Protein AF-A0A2V6NDQ1-F1 (afdb_monomer_lite)

Secondary structure (DSSP, 8-state):
-HHHHHHHHHHHHHHHTT--EEE---S-THHHHHTT-SS-----S-TTSPPTT--EEEEETTSTTGGG--SS-EEEEEE--SSS--EEEEE----

pLDDT: mean 81.4, std 10.88, range [52.94, 94.06]

Sequence (95 aa):
DALVKFGGEVRRIATAEHLRYEILPGRDESLLLYLQRPRFYTRITEPTAAPPGLDALVVPLDEEPWRSGKFPYRVTAEKKSEHPSSYGFLTLPRR

Radius of gyration: 12.18 Å; chains: 1; bounding box: 31×28×27 Å

Structure (mmCIF, N/CA/C/O backbone):
data_AF-A0A2V6NDQ1-F1
#
_entry.id   AF-A0A2V6NDQ1-F1
#
loop_
_atom_site.group_PDB
_atom_site.id
_atom_site.type_symbol
_atom_site.label_atom_id
_atom_site.label_alt_id
_atom_site.label_comp_id
_atom_site.label_asym_id
_atom_site.label_entity_id
_atom_site.label_seq_id
_atom_site.pdbx_PDB_ins_code
_atom_site.Cartn_x
_atom_site.Cartn_y
_atom_site.Cartn_z
_atom_site.occupancy
_atom_site.B_iso_or_equiv
_atom_site.auth_seq_id
_atom_site.auth_comp_id
_atom_site.auth_asym_id
_atom_site.auth_atom_id
_atom_site.pdbx_PDB_model_num
ATOM 1 N N . ASP A 1 1 ? 14.130 -11.756 0.778 1.00 80.88 1 ASP A N 1
ATOM 2 C CA . ASP A 1 1 ? 13.188 -11.232 -0.222 1.00 80.88 1 ASP A CA 1
ATOM 3 C C . ASP A 1 1 ? 12.592 -9.912 0.280 1.00 80.88 1 ASP A C 1
ATOM 5 O O . ASP A 1 1 ? 12.114 -9.857 1.411 1.00 80.88 1 ASP A O 1
ATOM 9 N N . ALA A 1 2 ? 12.729 -8.833 -0.494 1.00 84.94 2 ALA A N 1
ATOM 10 C CA . ALA A 1 2 ? 12.308 -7.484 -0.107 1.00 84.94 2 ALA A CA 1
ATOM 11 C C . ALA A 1 2 ? 10.779 -7.311 -0.134 1.00 84.94 2 ALA A C 1
ATOM 13 O O . ALA A 1 2 ? 10.240 -6.596 0.711 1.00 84.94 2 ALA A O 1
ATOM 14 N N . LEU A 1 3 ? 10.073 -8.003 -1.040 1.00 86.62 3 LEU A N 1
ATOM 15 C CA . LEU A 1 3 ? 8.608 -7.961 -1.103 1.00 86.62 3 LEU A CA 1
ATOM 16 C C . LEU A 1 3 ? 7.969 -8.695 0.075 1.00 86.62 3 LEU A C 1
ATOM 18 O O . LEU A 1 3 ? 6.996 -8.206 0.641 1.00 86.62 3 LEU A O 1
ATOM 22 N N . VAL A 1 4 ? 8.557 -9.817 0.506 1.00 89.81 4 VAL A N 1
ATOM 23 C CA . VAL A 1 4 ? 8.114 -10.548 1.707 1.00 89.81 4 VAL A CA 1
ATOM 24 C C . VAL A 1 4 ? 8.161 -9.650 2.943 1.00 89.81 4 VAL A C 1
ATOM 26 O O . VAL A 1 4 ? 7.188 -9.583 3.694 1.00 89.81 4 VAL A O 1
ATOM 29 N N . LYS A 1 5 ? 9.288 -8.951 3.150 1.00 90.50 5 LYS A N 1
ATOM 30 C CA . LYS A 1 5 ? 9.470 -8.044 4.294 1.00 90.50 5 LYS A CA 1
ATOM 31 C C . LYS A 1 5 ? 8.476 -6.887 4.241 1.00 90.50 5 LYS A C 1
ATOM 33 O O . LYS A 1 5 ? 7.757 -6.670 5.211 1.00 90.50 5 LYS A O 1
ATOM 38 N N . PHE A 1 6 ? 8.390 -6.217 3.092 1.00 90.50 6 PHE A N 1
ATOM 39 C CA . PHE A 1 6 ? 7.470 -5.103 2.884 1.00 90.50 6 PHE A CA 1
ATOM 40 C C . PHE A 1 6 ? 6.007 -5.518 3.083 1.00 90.50 6 PHE A C 1
ATOM 42 O O . PHE A 1 6 ? 5.294 -4.908 3.872 1.00 90.50 6 PHE A O 1
ATOM 49 N N . GLY A 1 7 ? 5.565 -6.608 2.450 1.00 91.62 7 GLY A N 1
ATOM 50 C CA . GLY A 1 7 ? 4.198 -7.105 2.592 1.00 91.62 7 GLY A CA 1
ATOM 51 C C . GLY A 1 7 ? 3.853 -7.516 4.027 1.00 91.62 7 GLY A C 1
ATOM 52 O O . GLY A 1 7 ? 2.747 -7.263 4.506 1.00 91.62 7 GLY A O 1
ATOM 53 N N . GLY A 1 8 ? 4.813 -8.099 4.754 1.00 92.81 8 GLY A N 1
ATOM 54 C CA . GLY A 1 8 ? 4.681 -8.379 6.184 1.00 92.81 8 GLY A CA 1
ATOM 55 C C . GLY A 1 8 ? 4.497 -7.116 7.025 1.00 92.81 8 GLY A C 1
ATOM 56 O O . GLY A 1 8 ? 3.599 -7.065 7.864 1.00 92.81 8 GLY A O 1
ATOM 57 N N . GLU A 1 9 ? 5.307 -6.090 6.774 1.00 93.69 9 GLU A N 1
ATOM 58 C CA . GLU A 1 9 ? 5.249 -4.817 7.489 1.00 93.69 9 GLU A CA 1
ATOM 59 C C . GLU A 1 9 ? 3.947 -4.056 7.226 1.00 93.69 9 GLU A C 1
ATOM 61 O O . GLU A 1 9 ? 3.279 -3.654 8.179 1.00 93.69 9 GLU A O 1
ATOM 66 N N . VAL A 1 10 ? 3.529 -3.947 5.962 1.00 93.12 10 VAL A N 1
ATOM 67 C CA . VAL A 1 10 ? 2.257 -3.312 5.584 1.00 93.12 10 VAL A CA 1
ATOM 68 C C . VAL A 1 10 ? 1.083 -3.981 6.287 1.00 93.12 10 VAL A C 1
ATOM 70 O O . VAL A 1 10 ? 0.267 -3.302 6.906 1.00 93.12 10 VAL A O 1
ATOM 73 N N . ARG A 1 11 ? 1.008 -5.319 6.264 1.00 93.06 11 ARG A N 1
ATOM 74 C CA . ARG A 1 11 ? -0.058 -6.050 6.967 1.00 93.06 11 ARG A CA 1
ATOM 75 C C . ARG A 1 11 ? -0.019 -5.830 8.473 1.00 93.06 11 ARG A C 1
ATOM 77 O O . ARG A 1 11 ? -1.078 -5.694 9.084 1.00 93.06 11 ARG A O 1
ATOM 84 N N . ARG A 1 12 ? 1.174 -5.799 9.073 1.00 94.06 12 ARG A N 1
ATOM 85 C CA . ARG A 1 12 ? 1.343 -5.555 10.510 1.00 94.06 12 ARG A CA 1
ATOM 86 C C . ARG A 1 12 ? 0.804 -4.179 10.894 1.00 94.06 12 ARG A C 1
ATOM 88 O O . ARG A 1 12 ? 0.020 -4.093 11.832 1.00 94.06 12 ARG A O 1
ATOM 95 N N . ILE A 1 13 ? 1.188 -3.136 10.158 1.00 92.19 13 ILE A N 1
ATOM 96 C CA . ILE A 1 13 ? 0.742 -1.758 10.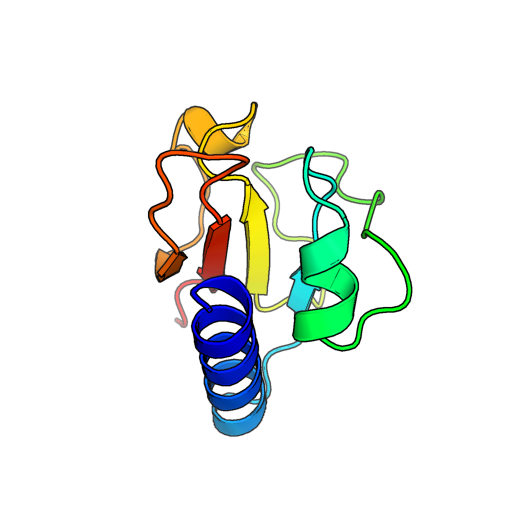404 1.00 92.19 13 ILE A CA 1
ATOM 97 C C . ILE A 1 13 ? -0.765 -1.645 10.174 1.00 92.19 13 ILE A C 1
ATOM 99 O O . ILE A 1 13 ? -1.486 -1.184 11.053 1.00 92.19 13 ILE A O 1
ATOM 103 N N . ALA A 1 14 ? -1.264 -2.147 9.041 1.00 91.50 14 ALA A N 1
ATOM 104 C CA . ALA A 1 14 ? -2.686 -2.101 8.727 1.00 91.50 14 ALA A CA 1
ATOM 105 C C . ALA A 1 14 ? -3.550 -2.813 9.776 1.00 91.50 14 ALA A C 1
ATOM 107 O O . ALA A 1 14 ? -4.616 -2.318 10.126 1.00 91.50 14 ALA A O 1
ATOM 108 N N . THR A 1 15 ? -3.077 -3.939 10.314 1.00 92.38 15 THR A N 1
ATOM 109 C CA . THR A 1 15 ? -3.778 -4.661 11.386 1.00 92.38 15 THR A CA 1
ATOM 110 C C . THR A 1 15 ? -3.731 -3.891 12.703 1.00 92.38 15 THR A C 1
ATOM 112 O O . THR A 1 15 ? -4.761 -3.739 13.348 1.00 92.38 15 THR A O 1
ATOM 115 N N . ALA A 1 16 ? -2.557 -3.382 13.092 1.00 92.50 16 ALA A N 1
ATOM 116 C CA . ALA A 1 16 ? -2.370 -2.662 14.352 1.00 92.50 16 ALA A CA 1
ATOM 117 C C . ALA A 1 16 ? -3.169 -1.351 14.411 1.00 92.50 16 ALA A C 1
ATOM 119 O O . ALA A 1 16 ? -3.657 -0.961 15.467 1.00 92.50 16 ALA A O 1
ATOM 120 N N . GLU A 1 17 ? -3.310 -0.681 13.271 1.00 89.69 17 GLU A N 1
ATOM 121 C CA . GLU A 1 17 ? -3.983 0.611 13.162 1.00 89.69 17 GLU A CA 1
ATOM 122 C C . GLU A 1 17 ? -5.406 0.512 12.590 1.00 89.69 17 GLU A C 1
ATOM 124 O O . GLU A 1 17 ? -6.059 1.542 12.412 1.00 89.69 17 GLU A O 1
ATOM 129 N N . HIS A 1 18 ? -5.894 -0.705 12.320 1.00 89.62 18 HIS A N 1
ATOM 130 C CA . HIS A 1 18 ? -7.191 -0.980 11.689 1.00 89.62 18 HIS A CA 1
ATOM 131 C C . HIS A 1 18 ? -7.401 -0.242 10.351 1.00 89.62 18 HIS A C 1
ATOM 133 O O . HIS A 1 18 ? -8.510 0.183 10.035 1.00 89.62 18 HIS A O 1
ATOM 139 N N . LEU A 1 19 ? -6.335 -0.093 9.559 1.00 89.25 19 LEU A N 1
ATOM 140 C CA . LEU A 1 19 ? -6.355 0.653 8.301 1.00 89.25 19 LEU A CA 1
ATOM 141 C C . LEU A 1 19 ? -6.987 -0.173 7.183 1.00 89.25 19 LEU A C 1
ATOM 143 O O . LEU A 1 19 ? -6.531 -1.275 6.854 1.00 89.25 19 LEU A O 1
ATOM 147 N N . ARG A 1 20 ? -7.974 0.408 6.508 1.00 89.62 20 ARG A N 1
ATOM 148 C CA . ARG A 1 20 ? -8.433 -0.072 5.208 1.00 89.62 20 ARG A CA 1
ATOM 149 C C . ARG A 1 20 ? -7.484 0.425 4.134 1.00 89.62 20 ARG A C 1
ATOM 151 O O . ARG A 1 20 ? -7.395 1.624 3.885 1.00 89.62 20 ARG A O 1
ATOM 158 N N . TYR A 1 21 ? -6.789 -0.512 3.500 1.00 90.00 21 TYR A N 1
ATOM 159 C CA . TYR A 1 21 ? -5.850 -0.200 2.434 1.00 90.00 21 TYR A CA 1
ATOM 160 C C . TYR A 1 21 ? -6.143 -0.955 1.147 1.00 90.00 21 TYR A C 1
ATOM 162 O O . TYR A 1 21 ? -6.601 -2.101 1.173 1.00 90.00 21 TYR A O 1
ATOM 170 N N . GLU A 1 22 ? -5.809 -0.302 0.041 1.00 90.50 22 GLU A N 1
ATOM 171 C CA . GLU A 1 22 ? -5.878 -0.842 -1.312 1.00 90.50 22 GLU A CA 1
ATOM 172 C C . GLU A 1 22 ? -4.535 -0.674 -2.025 1.00 90.50 22 GLU A C 1
ATOM 174 O O . GLU A 1 22 ? -3.699 0.141 -1.629 1.00 90.50 22 GLU A O 1
ATOM 179 N N . ILE A 1 23 ? -4.312 -1.476 -3.064 1.00 89.75 23 ILE A N 1
ATOM 180 C CA . ILE A 1 23 ? -3.053 -1.497 -3.817 1.00 89.75 23 ILE A CA 1
ATOM 181 C C . ILE A 1 23 ? -3.318 -0.952 -5.204 1.00 89.75 23 ILE A C 1
ATOM 183 O O . ILE A 1 23 ? -4.199 -1.451 -5.904 1.00 89.75 23 ILE A O 1
ATOM 187 N N . LEU A 1 24 ? -2.544 0.040 -5.616 1.00 87.56 24 LEU A N 1
ATOM 188 C CA . LEU A 1 24 ? -2.651 0.589 -6.954 1.00 87.56 24 LEU A CA 1
ATOM 189 C C . LEU A 1 24 ? -1.895 -0.237 -7.987 1.00 87.56 24 LEU A C 1
ATOM 191 O O . LEU A 1 24 ? -0.903 -0.878 -7.636 1.00 87.56 24 LEU A O 1
ATOM 195 N N . PRO A 1 25 ? -2.353 -0.209 -9.254 1.00 87.50 25 PRO A N 1
ATOM 196 C CA . PRO A 1 25 ? -1.626 -0.829 -10.347 1.00 87.50 25 PRO A CA 1
ATOM 197 C C . PRO A 1 25 ? -0.182 -0.334 -10.387 1.00 87.50 25 PRO A C 1
ATOM 199 O O . PRO A 1 25 ? 0.073 0.865 -10.285 1.00 87.50 25 PRO A O 1
ATOM 202 N N . GLY A 1 26 ? 0.737 -1.275 -10.547 1.00 84.06 26 GLY A N 1
ATOM 203 C CA . GLY A 1 26 ? 2.153 -1.031 -10.784 1.00 84.06 26 GLY A CA 1
ATOM 204 C C . GLY A 1 26 ? 2.710 -2.128 -11.680 1.00 84.06 26 GLY A C 1
ATOM 205 O O . GLY A 1 26 ? 2.032 -3.122 -11.948 1.00 84.06 26 GLY A O 1
ATOM 206 N N . ARG A 1 27 ? 3.948 -1.963 -12.147 1.00 83.50 27 ARG A N 1
ATOM 207 C CA . ARG A 1 27 ? 4.575 -2.924 -13.075 1.00 83.50 27 ARG A CA 1
ATOM 208 C C . ARG A 1 27 ? 4.774 -4.325 -12.500 1.00 83.50 27 ARG A C 1
ATOM 210 O O . ARG A 1 27 ? 4.880 -5.279 -13.264 1.00 83.50 27 ARG A O 1
ATOM 217 N N . ASP A 1 28 ? 4.873 -4.448 -11.179 1.00 85.56 28 ASP A N 1
ATOM 218 C CA . ASP A 1 28 ? 5.168 -5.709 -10.501 1.00 85.56 28 ASP A CA 1
ATOM 219 C C . ASP A 1 28 ? 3.953 -6.219 -9.714 1.00 85.56 28 ASP A C 1
ATOM 221 O O . ASP A 1 28 ? 3.722 -5.832 -8.566 1.00 85.56 28 ASP A O 1
ATOM 225 N N . GLU A 1 29 ? 3.191 -7.120 -10.339 1.00 87.12 29 GLU A N 1
ATOM 226 C CA . GLU A 1 29 ? 1.992 -7.729 -9.751 1.00 87.12 29 GLU A CA 1
ATOM 227 C C . GLU A 1 29 ? 2.294 -8.732 -8.636 1.00 87.12 29 GLU A C 1
ATOM 229 O O . GLU A 1 29 ? 1.401 -9.063 -7.852 1.00 87.12 29 GLU A O 1
ATOM 234 N N . SER A 1 30 ? 3.545 -9.192 -8.505 1.00 87.75 30 SER A N 1
ATOM 235 C CA . SER A 1 30 ? 3.912 -10.162 -7.467 1.00 87.75 30 SER A CA 1
ATOM 236 C C . SER A 1 30 ? 3.667 -9.613 -6.057 1.00 87.75 30 SER A C 1
ATOM 238 O O . SER A 1 30 ? 3.387 -10.371 -5.128 1.00 87.75 30 SER A O 1
ATOM 240 N N . LEU A 1 31 ? 3.649 -8.284 -5.897 1.00 87.75 31 LEU A N 1
ATOM 241 C CA . LEU A 1 31 ? 3.277 -7.607 -4.659 1.00 87.75 31 LEU A CA 1
ATOM 242 C C . LEU A 1 31 ? 1.873 -7.994 -4.149 1.00 87.75 31 LEU A C 1
ATOM 244 O O . LEU A 1 31 ? 1.675 -8.074 -2.933 1.00 87.75 31 LEU A O 1
ATOM 248 N N . LEU A 1 32 ? 0.914 -8.271 -5.041 1.00 91.62 32 LEU A N 1
ATOM 249 C CA . LEU A 1 32 ? -0.445 -8.684 -4.670 1.00 91.62 32 LEU A CA 1
ATOM 250 C C . LEU A 1 32 ? -0.434 -9.955 -3.813 1.00 91.62 32 LEU A C 1
ATOM 252 O O . LEU A 1 32 ? -1.144 -10.029 -2.807 1.00 91.62 32 LEU A O 1
ATOM 256 N N . LEU A 1 33 ? 0.436 -10.914 -4.149 1.00 92.12 33 LEU A N 1
ATOM 257 C CA . LEU A 1 33 ? 0.627 -12.145 -3.382 1.00 92.12 33 LEU A CA 1
ATOM 258 C C . LEU A 1 33 ? 1.106 -11.832 -1.961 1.00 92.12 33 LEU A C 1
ATOM 260 O O . LEU A 1 33 ? 0.530 -12.300 -0.975 1.00 92.12 33 LEU A O 1
ATOM 264 N N . TYR A 1 34 ? 2.133 -10.989 -1.842 1.00 91.31 34 TYR A N 1
ATOM 265 C CA . TYR A 1 34 ? 2.727 -10.641 -0.553 1.00 91.31 34 TYR A CA 1
ATOM 266 C C . TYR A 1 34 ? 1.859 -9.719 0.294 1.00 91.31 34 TYR A C 1
ATOM 268 O O . TYR A 1 34 ? 2.107 -9.625 1.492 1.00 91.31 34 TYR A O 1
ATOM 276 N N . LEU A 1 35 ? 0.839 -9.084 -0.278 1.00 91.38 35 LEU A N 1
ATOM 277 C CA . LEU A 1 35 ? -0.174 -8.313 0.443 1.00 91.38 35 LEU A CA 1
ATOM 278 C C . LEU A 1 35 ? -1.509 -9.053 0.586 1.00 91.38 35 LEU A C 1
ATOM 280 O O . LEU A 1 35 ? -2.435 -8.514 1.187 1.00 91.38 35 LEU A O 1
ATOM 284 N N . GLN A 1 36 ? -1.591 -10.298 0.101 1.00 92.69 36 GLN A N 1
ATOM 285 C CA . GLN A 1 36 ? -2.796 -11.134 0.128 1.00 92.69 36 GLN A CA 1
ATOM 286 C C . GLN A 1 36 ? -4.012 -10.431 -0.490 1.00 92.69 36 GLN A C 1
ATOM 288 O O . GLN A 1 36 ? -5.116 -10.463 0.054 1.00 92.69 36 GLN A O 1
ATOM 293 N N . ARG A 1 37 ? -3.809 -9.770 -1.634 1.00 91.50 37 ARG A N 1
ATOM 294 C CA . ARG A 1 37 ? -4.880 -9.103 -2.374 1.00 91.50 37 ARG A CA 1
ATOM 295 C C . ARG A 1 37 ? -5.145 -9.799 -3.702 1.00 91.50 37 ARG A C 1
ATOM 297 O O . ARG A 1 37 ? -4.202 -10.198 -4.375 1.00 91.50 37 ARG A O 1
ATOM 304 N N . PRO A 1 38 ? -6.420 -9.928 -4.100 1.00 90.50 38 PRO A N 1
ATOM 305 C CA . PRO A 1 38 ? -6.775 -10.649 -5.316 1.00 90.50 38 PRO A CA 1
ATOM 306 C C . PRO A 1 38 ? -6.542 -9.834 -6.594 1.00 90.50 38 PRO A C 1
ATOM 308 O O . PRO A 1 38 ? -6.530 -10.407 -7.676 1.00 90.50 38 PRO A O 1
ATOM 311 N N . ARG A 1 39 ? -6.436 -8.502 -6.494 1.00 90.38 39 ARG A N 1
ATOM 312 C CA . ARG A 1 39 ? -6.288 -7.589 -7.634 1.00 90.38 39 ARG A CA 1
ATOM 313 C C . ARG A 1 39 ? -5.850 -6.201 -7.188 1.00 90.38 39 ARG A C 1
ATOM 315 O O . ARG A 1 39 ? -6.008 -5.849 -6.019 1.00 90.38 39 ARG A O 1
ATOM 322 N N . PHE A 1 40 ? -5.413 -5.402 -8.153 1.00 90.12 40 PHE A N 1
ATOM 323 C CA . PHE A 1 40 ? -5.254 -3.967 -7.978 1.00 90.12 40 PHE A CA 1
ATOM 324 C C . PHE A 1 40 ? -6.591 -3.232 -7.904 1.00 90.12 40 PHE A C 1
ATOM 326 O O . PHE A 1 40 ? -7.606 -3.633 -8.482 1.00 90.12 40 PHE A O 1
ATOM 333 N N . TYR A 1 41 ? -6.556 -2.104 -7.216 1.00 87.12 41 TYR A N 1
ATOM 334 C CA . TYR A 1 41 ? -7.644 -1.162 -7.095 1.00 87.12 41 TYR A CA 1
ATOM 335 C C . TYR A 1 41 ? -7.523 -0.087 -8.177 1.00 87.12 41 TYR A C 1
ATOM 337 O O . TYR A 1 41 ? -6.629 0.750 -8.150 1.00 87.12 41 TYR A O 1
ATOM 345 N N . THR A 1 42 ? -8.436 -0.101 -9.144 1.00 81.00 42 THR A N 1
ATOM 346 C CA . THR A 1 42 ? -8.412 0.792 -10.319 1.00 81.00 42 THR A CA 1
ATOM 347 C C . THR A 1 42 ? -9.386 1.965 -10.218 1.00 81.00 42 THR A C 1
ATOM 349 O O . THR A 1 42 ? -9.512 2.750 -11.150 1.00 81.00 42 THR A O 1
ATOM 352 N N . ARG A 1 43 ? -10.098 2.101 -9.093 1.00 72.25 43 ARG A N 1
ATOM 353 C CA . ARG A 1 43 ? -11.146 3.120 -8.906 1.00 72.25 43 ARG A CA 1
ATOM 354 C C . ARG A 1 43 ? -10.620 4.462 -8.385 1.00 72.25 43 ARG A C 1
ATOM 356 O O . ARG A 1 43 ? -11.420 5.295 -7.973 1.00 72.25 43 ARG A O 1
ATOM 363 N N . ILE A 1 44 ? -9.304 4.677 -8.369 1.00 68.69 44 ILE A N 1
ATOM 364 C CA . ILE A 1 44 ? -8.751 6.008 -8.095 1.00 68.69 44 ILE A CA 1
ATOM 365 C C . ILE A 1 44 ? -8.783 6.800 -9.395 1.00 68.69 44 ILE A C 1
ATOM 367 O O . ILE A 1 44 ? -7.964 6.586 -10.282 1.00 68.69 44 ILE A O 1
ATOM 371 N N . THR A 1 45 ? -9.758 7.697 -9.499 1.00 60.72 45 THR A N 1
ATOM 372 C CA . THR A 1 45 ? -9.881 8.657 -10.601 1.00 60.72 45 THR A CA 1
ATOM 373 C C . THR A 1 45 ? -8.979 9.872 -10.413 1.00 60.72 45 THR A C 1
ATOM 375 O O . THR A 1 45 ? -8.573 10.473 -11.402 1.00 60.72 45 THR A O 1
ATOM 378 N N . GLU A 1 46 ? -8.626 10.215 -9.169 1.00 64.88 46 GLU A N 1
ATOM 379 C CA . GLU A 1 46 ? -7.789 11.374 -8.851 1.00 64.88 46 GLU A CA 1
ATOM 380 C C . GLU A 1 46 ? -6.758 11.026 -7.761 1.00 64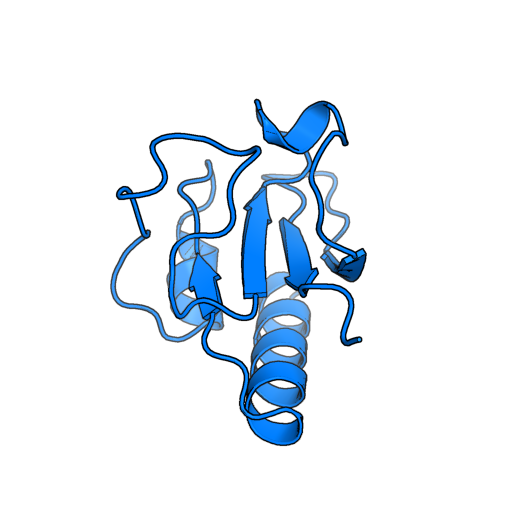.88 46 GLU A C 1
ATOM 382 O O . GLU A 1 46 ? -7.146 10.676 -6.647 1.00 64.88 46 GLU A O 1
ATOM 387 N N . PRO A 1 47 ? -5.443 11.135 -8.031 1.00 60.94 47 PRO A N 1
ATOM 388 C CA . PRO A 1 47 ? -4.393 10.852 -7.042 1.00 60.94 47 PRO A CA 1
ATOM 389 C C . PRO A 1 47 ? -4.353 11.874 -5.891 1.00 60.94 47 PRO A C 1
ATOM 391 O O . PRO A 1 47 ? -3.756 11.623 -4.845 1.00 60.94 47 PRO A O 1
ATOM 394 N N . THR A 1 48 ? -4.992 13.031 -6.079 1.00 59.62 48 THR A N 1
ATOM 395 C CA . THR A 1 48 ? -5.069 14.137 -5.118 1.00 59.62 48 THR A CA 1
ATOM 396 C C . THR A 1 48 ? -6.200 13.985 -4.103 1.00 59.62 48 THR A C 1
ATOM 398 O O . THR A 1 48 ? -6.178 14.665 -3.078 1.00 59.62 48 THR A O 1
ATOM 401 N N . ALA A 1 49 ? -7.167 13.098 -4.353 1.00 60.72 49 ALA A N 1
ATOM 402 C CA . ALA A 1 49 ? -8.304 12.869 -3.474 1.00 60.72 49 ALA A CA 1
ATOM 403 C C . ALA A 1 49 ? -8.202 11.489 -2.820 1.00 60.72 49 ALA A C 1
ATOM 405 O O . ALA A 1 49 ? -7.973 10.476 -3.482 1.00 60.72 49 ALA A O 1
ATOM 406 N N . ALA A 1 50 ? -8.391 11.442 -1.501 1.00 62.62 50 ALA A N 1
ATOM 407 C CA . ALA A 1 50 ? -8.519 10.174 -0.805 1.00 62.62 50 ALA A CA 1
ATOM 408 C C . ALA A 1 50 ? -9.859 9.526 -1.141 1.00 62.62 50 ALA A C 1
ATOM 410 O O . ALA A 1 50 ? -10.896 10.157 -0.913 1.00 62.62 50 ALA A O 1
ATOM 411 N N . PRO A 1 51 ? -9.881 8.290 -1.677 1.00 66.25 51 PRO A N 1
ATOM 412 C CA . PRO A 1 51 ? -11.141 7.609 -1.898 1.00 66.25 51 PRO A CA 1
ATOM 413 C C . PRO A 1 51 ? -11.871 7.452 -0.558 1.00 66.25 51 PRO A C 1
ATOM 415 O O . PRO A 1 51 ? -11.242 7.098 0.445 1.00 66.25 51 PRO A O 1
ATOM 418 N N . PRO A 1 52 ? -13.188 7.710 -0.506 1.00 67.38 52 PRO A N 1
ATOM 419 C CA . PRO A 1 52 ? -13.934 7.648 0.741 1.00 67.38 52 PRO A CA 1
ATOM 420 C C . PRO A 1 52 ? -13.847 6.242 1.349 1.00 67.38 52 PRO A C 1
ATOM 422 O O . PRO A 1 52 ? -14.180 5.250 0.702 1.00 67.38 52 PRO A O 1
ATOM 425 N N . GLY A 1 53 ? -13.403 6.167 2.606 1.00 74.38 53 GLY A N 1
ATOM 426 C CA . GLY A 1 53 ? -13.285 4.915 3.357 1.00 74.38 53 GLY A CA 1
ATOM 427 C C . GLY A 1 53 ? -11.982 4.133 3.153 1.00 74.38 53 GLY A C 1
ATOM 428 O O . GLY A 1 53 ? -11.910 2.995 3.626 1.00 74.38 53 GLY A O 1
ATOM 429 N N . LEU A 1 54 ? -10.981 4.712 2.476 1.00 80.69 54 LEU A N 1
ATOM 430 C CA . LEU A 1 54 ? -9.603 4.214 2.480 1.00 80.69 54 LEU A CA 1
ATOM 431 C C . LEU A 1 54 ? -8.735 5.040 3.429 1.00 80.69 54 LEU A C 1
ATOM 433 O O . LEU A 1 54 ? -8.638 6.257 3.292 1.00 80.69 54 LEU A O 1
ATOM 437 N N . ASP A 1 55 ? -8.072 4.356 4.357 1.00 86.00 55 ASP A N 1
ATOM 438 C CA . ASP A 1 55 ? -7.154 4.967 5.322 1.00 86.00 55 ASP A CA 1
ATOM 439 C C . ASP A 1 55 ? -5.708 4.977 4.808 1.00 86.00 55 ASP A C 1
ATOM 441 O O . ASP A 1 55 ? -4.876 5.769 5.261 1.00 86.00 55 ASP A O 1
ATOM 445 N N . ALA A 1 56 ? -5.396 4.074 3.873 1.00 88.44 56 ALA A N 1
ATOM 446 C CA . ALA A 1 56 ? -4.058 3.902 3.339 1.00 88.44 56 ALA A CA 1
ATOM 447 C C . ALA A 1 56 ? -4.043 3.347 1.905 1.00 88.44 56 ALA A C 1
ATOM 449 O O . ALA A 1 56 ? -5.006 2.742 1.433 1.00 88.44 56 ALA A O 1
ATOM 450 N N . LEU A 1 57 ? -2.925 3.532 1.209 1.00 89.31 57 LEU A N 1
ATOM 451 C CA . LEU A 1 57 ? -2.693 3.070 -0.156 1.00 89.31 57 LEU A CA 1
ATOM 452 C C . LEU A 1 57 ? -1.303 2.459 -0.278 1.00 89.31 57 LEU A C 1
ATOM 454 O O . LEU A 1 57 ? -0.339 2.970 0.283 1.00 89.31 57 LEU A O 1
ATOM 458 N N . VAL A 1 58 ? -1.185 1.389 -1.053 1.00 89.88 58 VAL A N 1
ATOM 459 C CA . VAL A 1 58 ? 0.113 0.905 -1.525 1.00 89.88 58 VAL A CA 1
ATOM 460 C C . VAL A 1 58 ? 0.293 1.355 -2.963 1.00 89.88 58 VAL A C 1
ATOM 462 O O . VAL A 1 58 ? -0.533 1.024 -3.814 1.00 89.88 58 VAL A O 1
ATOM 465 N N . VAL A 1 59 ? 1.354 2.114 -3.229 1.00 87.56 59 VAL A N 1
ATOM 466 C CA . VAL A 1 59 ? 1.581 2.744 -4.535 1.00 87.56 59 VAL A CA 1
ATOM 467 C C . VAL A 1 59 ? 2.995 2.477 -5.052 1.00 87.56 59 VAL A C 1
ATOM 469 O O . VAL A 1 59 ? 3.926 2.381 -4.244 1.00 87.56 59 VAL A O 1
ATOM 472 N N . PRO A 1 60 ? 3.187 2.367 -6.377 1.00 88.06 60 PRO A N 1
ATOM 473 C CA . PRO A 1 60 ? 4.516 2.367 -6.979 1.00 88.06 60 PRO A CA 1
ATOM 474 C C . PRO A 1 60 ? 5.106 3.783 -6.920 1.00 88.06 60 PRO A C 1
ATOM 476 O O . PRO A 1 60 ? 4.606 4.698 -7.567 1.00 88.06 60 PRO A O 1
ATOM 479 N N . LEU A 1 61 ? 6.164 3.986 -6.133 1.00 85.25 61 LEU A N 1
ATOM 480 C CA . LEU A 1 61 ? 6.755 5.317 -5.916 1.00 85.25 61 LEU A CA 1
ATOM 481 C C . LEU A 1 61 ? 7.522 5.838 -7.135 1.00 85.25 61 LEU A C 1
ATOM 483 O O . LEU A 1 61 ? 7.668 7.044 -7.301 1.00 85.25 61 LEU A O 1
ATOM 487 N N . ASP A 1 62 ? 7.990 4.938 -7.995 1.00 83.31 62 ASP A N 1
ATOM 488 C CA . ASP A 1 62 ? 8.777 5.288 -9.181 1.00 83.31 62 ASP A CA 1
ATOM 489 C C . ASP A 1 62 ? 7.911 5.527 -10.431 1.00 83.31 62 ASP A C 1
ATOM 491 O O . ASP A 1 62 ? 8.439 5.842 -11.500 1.00 83.31 62 ASP A O 1
ATOM 495 N N . GLU A 1 63 ? 6.587 5.382 -10.316 1.00 80.88 63 GLU A N 1
ATOM 496 C CA . GLU A 1 63 ? 5.640 5.468 -11.430 1.00 80.88 63 GLU A CA 1
ATOM 497 C C . GLU A 1 63 ? 4.726 6.700 -11.302 1.00 80.88 63 GLU A C 1
ATOM 499 O O . GLU A 1 63 ? 4.357 7.135 -10.208 1.00 80.88 63 GLU A O 1
ATOM 504 N N . GLU A 1 64 ? 4.359 7.299 -12.437 1.00 73.31 64 GLU A N 1
ATOM 505 C CA . GLU A 1 64 ? 3.383 8.394 -12.475 1.00 73.31 64 GLU A CA 1
ATOM 506 C C . GLU A 1 64 ? 1.995 7.890 -12.031 1.00 73.31 64 GLU A C 1
ATOM 508 O O . GLU A 1 64 ? 1.622 6.764 -12.368 1.00 73.31 64 GLU A O 1
ATOM 513 N N . PRO A 1 65 ? 1.191 8.694 -11.310 1.00 70.19 65 PRO A N 1
ATOM 514 C CA . PRO A 1 65 ? 1.444 10.076 -10.875 1.00 70.19 65 PRO A CA 1
ATOM 515 C C . PRO A 1 65 ? 2.176 10.197 -9.519 1.00 70.19 65 PRO A C 1
ATOM 517 O O . PRO A 1 65 ? 2.452 11.309 -9.061 1.00 70.19 65 PRO A O 1
ATOM 520 N N . TRP A 1 66 ? 2.489 9.081 -8.854 1.00 76.69 66 TRP A N 1
ATOM 521 C CA . TRP A 1 66 ? 3.046 9.043 -7.490 1.00 76.69 66 TRP A CA 1
ATOM 522 C C . TRP A 1 66 ? 4.505 9.484 -7.423 1.00 76.69 66 TRP A C 1
ATOM 524 O O . TRP A 1 66 ? 4.924 10.073 -6.429 1.00 76.69 66 TRP A O 1
ATOM 534 N N . ARG A 1 67 ? 5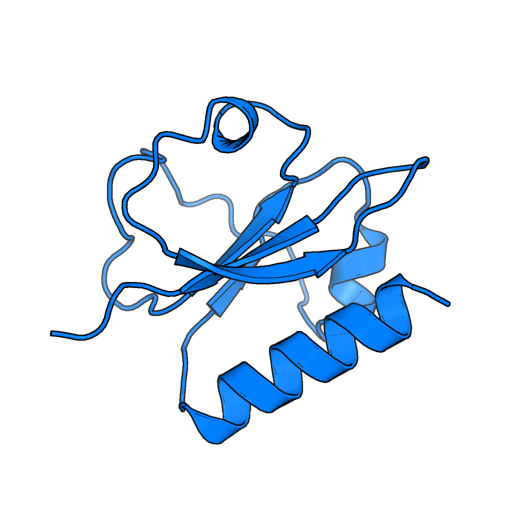.244 9.312 -8.520 1.00 72.62 67 ARG A N 1
ATOM 535 C CA . ARG A 1 67 ? 6.611 9.816 -8.686 1.00 72.62 67 ARG A CA 1
ATOM 536 C C . ARG A 1 67 ? 6.752 11.313 -8.408 1.00 72.62 67 ARG A C 1
ATOM 538 O O . ARG A 1 67 ? 7.806 11.763 -7.970 1.00 72.62 67 ARG A O 1
ATOM 545 N N . SER A 1 68 ? 5.687 12.0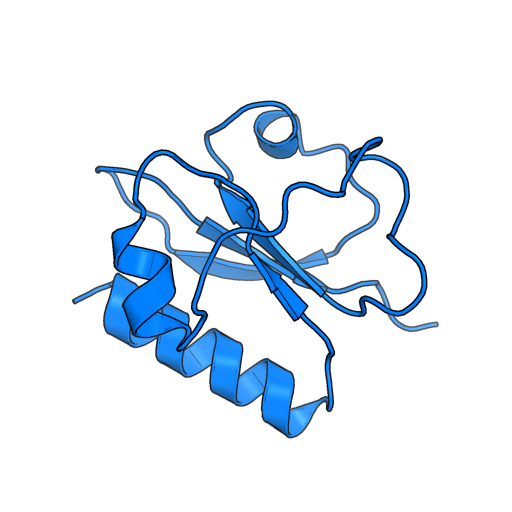87 -8.624 1.00 68.31 68 SER A N 1
ATOM 546 C CA . SER A 1 68 ? 5.675 13.530 -8.371 1.00 68.31 68 SER A CA 1
ATOM 547 C C . SER A 1 68 ? 5.746 13.907 -6.883 1.00 68.31 68 SER A C 1
ATOM 549 O O . SER A 1 68 ? 6.009 15.068 -6.571 1.00 68.31 68 SER A O 1
ATOM 551 N N . GLY A 1 69 ? 5.479 12.970 -5.960 1.00 64.69 69 GLY A N 1
ATOM 552 C CA . GLY A 1 69 ? 5.456 13.220 -4.511 1.00 64.69 69 GLY A CA 1
ATOM 553 C C . GLY A 1 69 ? 4.308 14.121 -4.032 1.00 64.69 69 GLY A C 1
ATOM 554 O O . GLY A 1 69 ? 4.237 14.457 -2.852 1.00 64.69 69 GLY A O 1
ATOM 555 N N . LYS A 1 70 ? 3.409 14.548 -4.930 1.00 64.88 70 LYS A N 1
ATOM 556 C CA . LYS A 1 70 ? 2.318 15.485 -4.632 1.00 64.88 70 LYS A CA 1
ATOM 557 C C . LYS A 1 70 ? 1.042 14.736 -4.273 1.00 64.88 70 LYS A C 1
ATOM 559 O O . LYS A 1 70 ? 0.127 14.622 -5.084 1.00 64.88 70 LYS A O 1
ATOM 564 N N . PHE A 1 71 ? 0.976 14.231 -3.050 1.00 71.12 71 PHE A N 1
ATOM 565 C CA . PHE A 1 71 ? -0.206 13.540 -2.547 1.00 71.12 71 PHE A CA 1
ATOM 566 C C . PHE A 1 71 ? -0.402 13.805 -1.045 1.00 71.12 71 PHE A C 1
ATOM 568 O O . PHE A 1 71 ? 0.576 14.029 -0.333 1.00 71.12 71 PHE A O 1
ATOM 575 N N . PRO A 1 72 ? -1.646 13.800 -0.530 1.00 70.62 72 PRO A N 1
ATOM 576 C CA . PRO A 1 72 ? -1.949 14.182 0.855 1.00 70.62 72 PRO A CA 1
ATOM 577 C C . PRO A 1 72 ? -1.567 13.118 1.902 1.00 70.62 72 PRO A C 1
ATOM 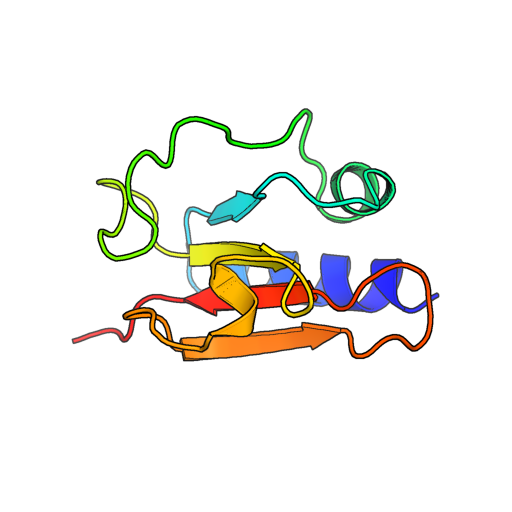579 O O . PRO A 1 72 ? -2.008 13.198 3.046 1.00 70.62 72 PRO A O 1
ATOM 582 N N . TYR A 1 73 ? -0.779 12.108 1.529 1.00 75.12 73 TYR A N 1
ATOM 583 C CA . TYR A 1 73 ? -0.461 10.957 2.372 1.00 75.12 73 TYR A CA 1
ATOM 584 C C . TYR A 1 73 ? 0.974 10.996 2.886 1.00 75.12 73 TYR A C 1
ATOM 586 O O . TYR A 1 73 ? 1.891 11.472 2.218 1.00 75.12 73 TYR A O 1
ATOM 594 N N . ARG A 1 74 ? 1.181 10.402 4.060 1.00 80.81 74 ARG A N 1
ATOM 595 C CA . ARG A 1 74 ? 2.501 10.170 4.640 1.00 80.81 74 ARG A CA 1
ATOM 596 C C . ARG A 1 74 ? 3.010 8.789 4.238 1.00 80.81 74 ARG A C 1
ATOM 598 O O . ARG A 1 74 ? 2.292 7.806 4.388 1.00 80.81 74 ARG A O 1
ATOM 605 N N . VAL A 1 75 ? 4.264 8.703 3.796 1.00 82.31 75 VAL A N 1
ATOM 606 C CA . VAL A 1 75 ? 4.951 7.416 3.606 1.00 82.31 75 VAL A CA 1
ATOM 607 C C . VAL A 1 75 ? 5.234 6.801 4.981 1.00 82.31 75 VAL A C 1
ATOM 609 O O . VAL A 1 75 ? 5.958 7.390 5.785 1.00 82.31 75 VAL A O 1
ATOM 612 N N . THR A 1 76 ? 4.648 5.637 5.262 1.00 82.19 76 THR A N 1
ATOM 613 C CA . THR A 1 76 ? 4.796 4.921 6.543 1.00 82.19 76 THR A CA 1
ATOM 614 C C . THR A 1 76 ? 5.733 3.727 6.426 1.00 82.19 76 THR A C 1
ATOM 616 O O . THR A 1 76 ? 6.491 3.454 7.351 1.00 82.19 76 THR A O 1
ATOM 619 N N . ALA A 1 77 ? 5.713 3.032 5.291 1.00 83.38 77 ALA A N 1
ATOM 620 C CA . ALA A 1 77 ? 6.675 1.982 4.978 1.00 83.38 77 ALA A CA 1
ATOM 621 C C . ALA A 1 77 ? 7.102 2.112 3.520 1.00 83.38 77 ALA A C 1
ATOM 623 O O . ALA A 1 77 ? 6.302 2.494 2.665 1.00 83.38 77 ALA A O 1
ATOM 624 N N . GLU A 1 78 ? 8.351 1.775 3.230 1.00 86.06 78 GLU A N 1
ATOM 625 C CA . GLU A 1 78 ? 8.902 1.890 1.888 1.00 86.06 78 GLU A CA 1
ATOM 626 C C . GLU A 1 78 ? 9.788 0.693 1.569 1.00 86.06 78 GLU A C 1
ATOM 628 O O . GLU A 1 78 ? 10.677 0.318 2.333 1.00 86.06 78 GLU A O 1
ATOM 633 N N . LYS A 1 79 ? 9.564 0.113 0.394 1.00 84.25 79 LYS A N 1
ATOM 634 C CA . LYS A 1 79 ? 10.491 -0.802 -0.254 1.00 84.25 79 LYS A CA 1
ATOM 635 C C . LYS A 1 79 ? 11.242 -0.024 -1.325 1.00 84.25 79 LYS A C 1
ATOM 637 O O . LYS A 1 79 ? 10.710 0.164 -2.417 1.00 84.25 79 LYS A O 1
ATOM 642 N N . LYS A 1 80 ? 12.491 0.344 -1.038 1.00 75.00 80 LYS A N 1
ATOM 643 C CA . LYS A 1 80 ? 13.449 0.796 -2.057 1.00 75.00 80 LYS A CA 1
ATOM 644 C C . LYS A 1 80 ? 13.985 -0.412 -2.813 1.00 75.00 80 LYS A C 1
ATOM 646 O O . LYS A 1 80 ? 14.464 -1.360 -2.191 1.00 75.00 80 LYS A O 1
ATOM 651 N N . SER A 1 81 ? 13.888 -0.402 -4.136 1.00 67.19 81 SER A N 1
ATOM 652 C CA . SER A 1 81 ? 14.399 -1.479 -4.989 1.00 67.19 81 SER A CA 1
ATOM 653 C C . SER A 1 81 ? 15.015 -0.886 -6.242 1.00 67.19 81 SER A C 1
ATOM 655 O O . SER A 1 81 ? 14.402 -0.026 -6.857 1.00 67.19 81 SER A O 1
ATOM 657 N N . GLU A 1 82 ? 16.169 -1.398 -6.665 1.00 60.31 82 GLU A N 1
ATOM 658 C CA . GLU A 1 82 ? 16.747 -1.038 -7.969 1.00 60.31 82 GLU A CA 1
ATOM 659 C C . GLU A 1 82 ? 15.992 -1.702 -9.132 1.00 60.31 82 GLU A C 1
ATOM 661 O O . GLU A 1 82 ? 15.921 -1.143 -10.219 1.00 60.31 82 GLU A O 1
ATOM 666 N N . HIS A 1 83 ? 15.354 -2.854 -8.889 1.00 56.50 83 HIS A N 1
ATOM 667 C CA . HIS A 1 83 ? 14.440 -3.527 -9.816 1.00 56.50 83 HIS A CA 1
ATOM 668 C C . HIS A 1 83 ? 13.411 -4.394 -9.057 1.00 56.50 83 HIS A C 1
ATOM 670 O O . HIS A 1 83 ? 13.718 -4.872 -7.956 1.00 56.50 83 HIS A O 1
ATOM 676 N N . PRO A 1 84 ? 12.205 -4.641 -9.611 1.00 62.81 84 PRO A N 1
ATOM 677 C CA . PRO A 1 84 ? 11.607 -3.965 -10.769 1.00 62.81 84 PRO A CA 1
ATOM 678 C C . PRO A 1 84 ? 10.928 -2.616 -10.434 1.00 62.81 84 PRO A C 1
ATOM 680 O O . PRO A 1 84 ? 10.978 -1.733 -11.283 1.00 62.81 84 PRO A O 1
ATOM 683 N N . SER A 1 85 ? 10.382 -2.425 -9.221 1.00 73.25 85 SER A N 1
ATOM 684 C CA . SER A 1 85 ? 9.765 -1.156 -8.770 1.00 73.25 85 SER A CA 1
ATOM 685 C C . SER A 1 85 ? 9.923 -0.929 -7.254 1.00 73.25 85 SER A C 1
ATOM 687 O O . SER A 1 85 ? 9.917 -1.893 -6.464 1.00 73.25 85 SER A O 1
ATOM 689 N N . SER A 1 86 ? 10.029 0.337 -6.833 1.00 85.75 86 SER A N 1
ATOM 690 C CA . SER A 1 86 ? 9.874 0.745 -5.431 1.00 85.75 86 SER A CA 1
ATOM 691 C C . SER A 1 86 ? 8.405 0.948 -5.081 1.00 85.75 86 SER A C 1
ATOM 693 O O . SER A 1 86 ? 7.627 1.491 -5.867 1.00 85.75 86 SER A O 1
ATOM 695 N N . TYR A 1 87 ? 8.029 0.529 -3.876 1.00 87.50 87 TYR A N 1
ATOM 696 C CA . TYR A 1 87 ? 6.655 0.614 -3.385 1.00 87.50 87 TYR A CA 1
ATOM 697 C C . TYR A 1 87 ? 6.602 1.337 -2.048 1.00 87.50 87 TYR A C 1
ATOM 699 O O . TYR A 1 87 ? 7.444 1.115 -1.178 1.00 87.50 87 TYR A O 1
ATOM 707 N N . GLY A 1 88 ? 5.582 2.170 -1.882 1.00 89.31 88 GLY A N 1
ATOM 708 C CA . GLY A 1 88 ? 5.315 2.911 -0.659 1.00 89.31 88 GLY A CA 1
ATOM 709 C C . GLY A 1 88 ? 3.964 2.525 -0.088 1.00 89.31 88 GLY A C 1
ATOM 710 O O . GLY A 1 88 ? 2.983 2.420 -0.821 1.00 89.31 88 GLY A O 1
ATOM 711 N N . PHE A 1 89 ? 3.911 2.329 1.223 1.00 91.44 89 PHE A N 1
ATOM 712 C CA . PHE A 1 89 ? 2.671 2.289 1.978 1.00 91.44 89 PHE A CA 1
ATOM 713 C C . PHE A 1 89 ? 2.398 3.678 2.531 1.00 91.44 89 PHE A C 1
ATOM 715 O O . PHE A 1 89 ? 3.112 4.172 3.406 1.00 91.44 89 PHE A O 1
ATOM 722 N N . LEU A 1 90 ? 1.387 4.310 1.961 1.00 88.56 90 LEU A N 1
ATOM 723 C CA . LEU 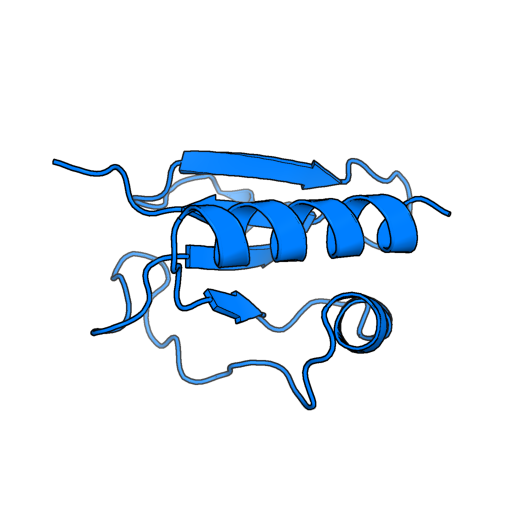A 1 90 ? 0.969 5.667 2.226 1.00 88.56 90 LEU A CA 1
ATOM 724 C C . LEU A 1 90 ? -0.234 5.647 3.162 1.00 88.56 90 LEU A C 1
ATOM 726 O O . LEU A 1 90 ? -1.219 4.983 2.867 1.00 88.56 90 LEU A O 1
ATOM 730 N N . THR A 1 91 ? -0.187 6.380 4.266 1.00 87.31 91 THR A N 1
ATOM 731 C CA . THR A 1 91 ? -1.313 6.505 5.203 1.00 87.31 91 THR A CA 1
ATOM 732 C C . THR A 1 91 ? -1.798 7.945 5.250 1.00 87.31 91 THR A C 1
ATOM 734 O O . THR A 1 91 ? -1.016 8.883 5.059 1.00 87.31 91 THR A O 1
ATOM 737 N N . LEU A 1 92 ? -3.097 8.150 5.473 1.00 79.88 92 LEU A N 1
ATOM 738 C CA . LEU A 1 92 ? -3.614 9.493 5.708 1.00 79.88 92 LEU A CA 1
ATOM 739 C C . LEU A 1 92 ? -3.047 10.050 7.024 1.00 79.88 92 LEU A C 1
ATOM 741 O O . LEU A 1 92 ? -3.029 9.334 8.031 1.00 79.88 92 LEU A O 1
ATOM 745 N N . PRO A 1 93 ? -2.598 11.319 7.055 1.00 68.12 93 PRO A N 1
ATOM 746 C CA . PRO A 1 93 ? -2.215 11.964 8.299 1.00 68.12 93 PRO A CA 1
ATOM 747 C C . PRO A 1 93 ? -3.438 12.013 9.216 1.00 68.12 93 PRO A C 1
ATOM 749 O O . PRO A 1 93 ? -4.444 12.651 8.902 1.00 68.12 93 PRO A O 1
ATOM 752 N N . ARG A 1 94 ? -3.366 11.298 10.342 1.00 63.34 94 ARG A N 1
ATOM 753 C CA . ARG A 1 94 ? -4.428 11.326 11.348 1.00 63.34 94 ARG A CA 1
ATOM 754 C C . ARG A 1 94 ? -4.487 12.725 11.971 1.00 63.34 94 ARG A C 1
ATOM 756 O O . ARG A 1 94 ? -3.447 13.280 12.325 1.00 63.34 94 ARG A O 1
ATOM 763 N N . ARG A 1 95 ? -5.696 13.288 12.025 1.00 52.94 95 ARG A N 1
ATOM 764 C CA . ARG A 1 95 ? -6.016 14.506 12.781 1.00 52.94 95 ARG A CA 1
ATOM 765 C C . ARG A 1 95 ? -6.109 14.205 14.268 1.00 52.94 95 ARG A C 1
ATOM 767 O O . ARG A 1 95 ? -6.554 13.083 14.596 1.00 52.94 95 ARG A O 1
#

Foldseek 3Di:
DLLLVQLVVLVVVCVVVVFAEFEADDPDPVSCVSVVHPDHDPPCPDQADDDPRGFKYKYFCVDPPNVVVPYQWDFPDWRDDPPDTIITITGHDDD